Protein AF-A0AAV8QXG8-F1 (afdb_monomer_lite)

Sequence (91 aa):
MMHTGASRYDFDHFGVIFRPSPRQSDCKIVAGTITNKMAPALRKCLIIDGQIVPVDIYVPGCPPTAEALLYGVLQLQRKINRRKDSLLWWT

Radius of gyration: 15.08 Å; chains: 1; bounding box: 38×24×43 Å

Secondary structure (DSSP, 8-state):
-GGGGSTTT-GGGGT----S-TTT-S-----S---TTTHHHHHHHH-STTSPPPP------SSPPHHHHHHHHHHHHHHHHT--HHHHHH-

Foldseek 3Di:
DVVCCDPVNNPVVVVDDDDPQLVPDPDDDDQDDDDPVCVVVQQVSQDDPPDRDDDPFDQDDPRGDSVSVVVRVVVVVVVVVPDPVVVVVVD

Structure (mmCIF, N/CA/C/O backbone):
data_AF-A0AAV8QXG8-F1
#
_entry.id   AF-A0AAV8QXG8-F1
#
loop_
_atom_site.group_PDB
_atom_site.id
_atom_site.type_symbol
_atom_site.label_atom_id
_atom_site.label_alt_id
_atom_sit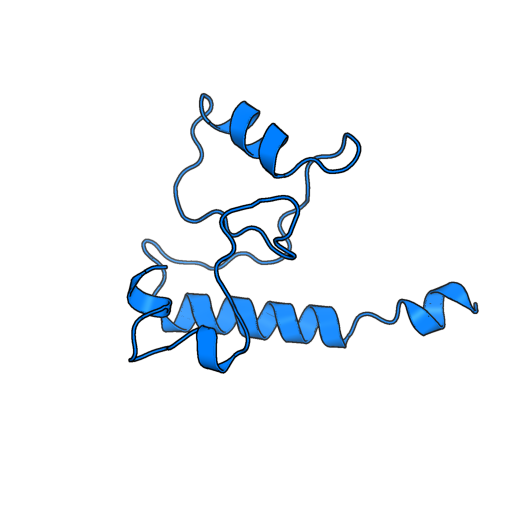e.label_comp_id
_atom_site.label_asym_id
_atom_site.label_entity_id
_atom_site.label_seq_id
_atom_site.pdbx_PDB_ins_code
_atom_site.Cartn_x
_atom_site.Cartn_y
_atom_site.Cartn_z
_atom_site.occupancy
_atom_site.B_iso_or_equiv
_atom_site.auth_seq_id
_atom_site.auth_comp_id
_atom_site.auth_asym_id
_atom_site.auth_atom_id
_atom_site.pdbx_PDB_model_num
ATOM 1 N N . MET A 1 1 ? 2.196 0.643 -9.152 1.00 86.38 1 MET A N 1
ATOM 2 C CA . MET A 1 1 ? 1.230 1.601 -8.571 1.00 86.38 1 MET A CA 1
ATOM 3 C C . MET A 1 1 ? 0.503 2.377 -9.662 1.00 86.38 1 MET A C 1
ATOM 5 O O . MET A 1 1 ? -0.669 2.107 -9.842 1.00 86.38 1 MET A O 1
ATOM 9 N N . MET A 1 2 ? 1.160 3.257 -10.435 1.00 90.38 2 MET A N 1
ATOM 10 C CA . MET A 1 2 ? 0.472 4.036 -11.488 1.00 90.38 2 MET A CA 1
ATOM 11 C C . MET A 1 2 ? -0.248 3.155 -12.522 1.00 90.38 2 MET A C 1
ATOM 13 O O . MET A 1 2 ? -1.391 3.422 -12.855 1.00 90.38 2 MET A O 1
ATOM 17 N N . HIS A 1 3 ? 0.369 2.045 -12.949 1.00 90.75 3 HIS A N 1
ATOM 18 C CA . HIS A 1 3 ? -0.283 1.082 -13.848 1.00 90.75 3 HIS A CA 1
ATOM 19 C C . HIS A 1 3 ? -1.530 0.420 -13.238 1.00 90.75 3 HIS A C 1
ATOM 21 O O . HIS A 1 3 ? -2.440 0.035 -13.960 1.00 90.75 3 HIS A O 1
ATOM 27 N N . THR A 1 4 ? -1.590 0.301 -11.912 1.00 88.19 4 THR A N 1
ATOM 28 C CA . THR A 1 4 ? -2.746 -0.265 -11.212 1.00 88.19 4 THR A CA 1
ATOM 29 C C . THR A 1 4 ? -3.912 0.726 -11.128 1.00 88.19 4 THR A C 1
ATOM 31 O O . THR A 1 4 ? -5.057 0.307 -11.065 1.00 88.19 4 THR A O 1
ATOM 34 N N . GLY A 1 5 ? -3.631 2.032 -11.184 1.00 87.69 5 GLY A N 1
ATOM 35 C CA . GLY A 1 5 ? -4.645 3.080 -11.345 1.00 87.69 5 GLY A CA 1
ATOM 36 C C . GLY A 1 5 ? -4.998 3.388 -12.805 1.00 87.69 5 GLY A C 1
ATOM 37 O O . GLY A 1 5 ? -5.758 4.313 -13.055 1.00 87.69 5 GLY A O 1
ATOM 38 N N . ALA A 1 6 ? -4.428 2.667 -13.778 1.00 90.69 6 ALA A N 1
ATOM 39 C CA . ALA A 1 6 ? -4.809 2.805 -15.180 1.00 90.69 6 ALA A CA 1
ATOM 40 C C . ALA A 1 6 ? -6.084 1.999 -15.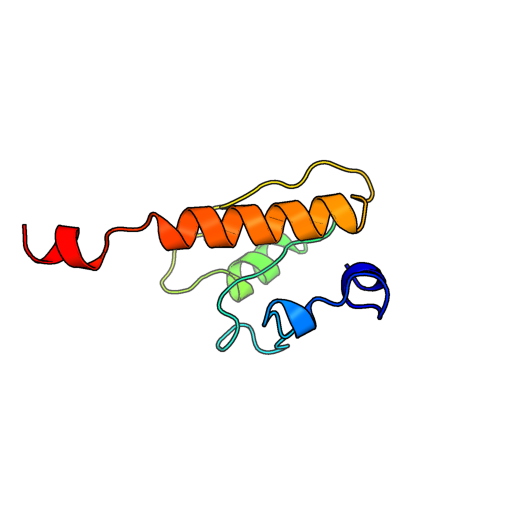474 1.00 90.69 6 ALA A C 1
ATOM 42 O O . ALA A 1 6 ? -6.389 1.036 -14.772 1.00 90.69 6 ALA A O 1
ATOM 43 N N . SER A 1 7 ? -6.762 2.325 -16.577 1.00 88.94 7 SER A N 1
ATOM 44 C CA . SER A 1 7 ? -8.058 1.751 -16.985 1.00 88.94 7 SER A CA 1
ATOM 45 C C . SER A 1 7 ? -8.135 0.219 -17.008 1.00 88.94 7 SER A C 1
ATOM 47 O O . SER A 1 7 ? -9.222 -0.339 -16.932 1.00 88.94 7 SER A O 1
ATOM 49 N N . ARG A 1 8 ? -6.998 -0.481 -17.111 1.00 89.62 8 ARG A N 1
ATOM 50 C CA . ARG A 1 8 ? -6.952 -1.949 -17.129 1.00 89.62 8 ARG A CA 1
ATOM 51 C C . ARG A 1 8 ? -7.268 -2.595 -15.775 1.00 89.62 8 ARG A C 1
ATOM 53 O O . ARG A 1 8 ? -7.855 -3.670 -15.762 1.00 89.62 8 ARG A O 1
ATOM 60 N N . TYR A 1 9 ? -6.840 -1.985 -14.669 1.00 88.06 9 TYR A N 1
ATOM 61 C CA . TYR A 1 9 ? -7.024 -2.524 -13.308 1.00 88.06 9 TYR A CA 1
ATOM 62 C C . TYR A 1 9 ? -7.804 -1.582 -12.383 1.00 88.06 9 TYR A C 1
ATOM 64 O O . TYR A 1 9 ? -8.164 -1.994 -11.285 1.00 88.06 9 TYR A O 1
ATOM 72 N N . ASP A 1 10 ? -8.012 -0.344 -12.838 1.00 87.81 10 ASP A N 1
ATOM 73 C CA . ASP A 1 10 ? -8.837 0.729 -12.290 1.00 87.81 10 ASP A CA 1
ATOM 74 C C . ASP A 1 10 ? -9.194 0.620 -10.798 1.00 87.81 10 ASP A C 1
ATOM 76 O O . ASP A 1 10 ? -10.235 0.096 -10.399 1.00 87.81 10 ASP A O 1
ATOM 80 N N . PHE A 1 11 ? -8.314 1.160 -9.955 1.00 89.00 11 PHE A N 1
ATOM 81 C CA . PHE A 1 11 ? -8.532 1.258 -8.510 1.00 89.00 11 PHE A CA 1
ATOM 82 C C . PHE A 1 11 ? -9.778 2.065 -8.123 1.00 89.00 11 PHE A C 1
ATOM 84 O O . PHE A 1 11 ? -10.348 1.800 -7.059 1.00 89.00 11 PHE A O 1
ATOM 91 N N . ASP A 1 12 ? -10.235 2.985 -8.974 1.00 88.50 12 ASP A N 1
ATOM 92 C CA . ASP A 1 12 ? -11.424 3.792 -8.694 1.00 88.50 12 ASP A CA 1
ATOM 93 C C . ASP A 1 12 ? -12.690 2.921 -8.636 1.00 88.50 12 ASP A C 1
ATOM 95 O O . ASP A 1 12 ? -13.544 3.117 -7.771 1.00 88.50 12 ASP A O 1
ATOM 99 N N . HIS A 1 13 ? -12.744 1.849 -9.439 1.00 87.69 13 HIS A N 1
ATOM 100 C CA . HIS A 1 13 ? -13.835 0.871 -9.418 1.00 87.69 13 HIS A CA 1
ATOM 101 C C . HIS A 1 13 ? -14.011 0.191 -8.049 1.00 87.69 13 HIS A C 1
ATOM 103 O O . HIS A 1 13 ? -15.122 -0.150 -7.648 1.00 87.69 13 HIS A O 1
ATOM 109 N N . PHE A 1 14 ? -12.918 0.015 -7.302 1.00 85.81 14 PHE A N 1
ATOM 110 C CA . PHE A 1 14 ? -12.934 -0.566 -5.956 1.00 85.81 14 PHE A CA 1
ATOM 111 C C . PHE A 1 14 ? -13.127 0.486 -4.851 1.00 85.81 14 PHE A C 1
ATOM 113 O O . PHE A 1 14 ? -12.947 0.173 -3.670 1.00 85.81 14 PHE A O 1
ATOM 120 N N . GLY A 1 15 ? -13.465 1.727 -5.218 1.00 88.44 15 GLY A N 1
ATOM 121 C CA . GLY A 1 15 ? -13.613 2.859 -4.303 1.00 88.44 15 GLY A CA 1
ATOM 122 C C . GLY A 1 15 ? -12.284 3.377 -3.747 1.00 88.44 15 GLY A C 1
ATOM 123 O O . GLY A 1 15 ? -12.269 4.045 -2.711 1.00 88.44 15 GLY A O 1
ATOM 124 N N . VAL A 1 16 ? -11.154 3.049 -4.385 1.00 90.06 16 VAL A N 1
ATOM 125 C CA . VAL A 1 16 ? -9.817 3.428 -3.914 1.00 90.06 16 VAL A CA 1
ATOM 126 C C . VAL A 1 16 ? -9.368 4.703 -4.618 1.00 90.06 16 VAL A C 1
ATOM 128 O O . VAL A 1 16 ? -8.842 4.676 -5.727 1.00 90.06 16 VAL A O 1
ATOM 131 N N . ILE A 1 17 ? -9.527 5.829 -3.924 1.00 91.62 17 ILE A N 1
ATOM 132 C CA . ILE A 1 17 ? -9.143 7.153 -4.421 1.00 91.62 17 ILE A CA 1
ATOM 133 C C . ILE A 1 17 ? -7.791 7.555 -3.828 1.00 91.62 17 ILE A C 1
ATOM 135 O O . ILE A 1 17 ? -7.615 7.618 -2.608 1.00 91.62 17 ILE A O 1
ATOM 139 N N . PHE A 1 18 ? -6.833 7.901 -4.688 1.00 89.12 18 PHE A N 1
ATOM 140 C CA . PHE A 1 18 ? -5.539 8.422 -4.253 1.00 89.12 18 PHE A CA 1
ATOM 141 C C . PHE A 1 18 ? -5.675 9.857 -3.732 1.00 89.12 18 PHE A C 1
ATOM 143 O O . PHE A 1 18 ? -5.672 10.822 -4.496 1.00 89.12 18 PHE A O 1
ATOM 150 N N . ARG A 1 19 ? -5.771 10.011 -2.407 1.00 91.75 19 ARG A N 1
ATOM 151 C CA . ARG A 1 19 ? -5.750 11.325 -1.750 1.00 91.75 19 ARG A CA 1
ATOM 152 C C . ARG A 1 19 ? -4.308 11.745 -1.436 1.00 91.75 19 ARG A C 1
ATOM 154 O O . ARG A 1 19 ? -3.605 10.997 -0.758 1.00 91.75 19 ARG A O 1
ATOM 161 N N . PRO A 1 20 ? -3.859 12.942 -1.860 1.00 88.81 20 PRO A N 1
ATOM 162 C CA . PRO A 1 20 ? -2.491 13.401 -1.603 1.00 88.81 20 PRO A CA 1
ATOM 163 C C . PRO A 1 20 ? -2.260 13.794 -0.138 1.00 88.81 20 PRO A C 1
ATOM 165 O O . PRO A 1 20 ? -1.122 13.830 0.327 1.00 88.81 20 PRO A O 1
ATOM 168 N N . SER A 1 21 ? -3.325 14.113 0.602 1.00 88.94 21 SER A N 1
ATOM 169 C CA . SER A 1 21 ? -3.230 14.557 1.986 1.00 88.94 21 SER A CA 1
ATOM 170 C C . SER A 1 21 ? -3.162 13.346 2.937 1.00 88.94 21 SER A C 1
ATOM 172 O O . SER A 1 21 ? -4.123 12.584 3.055 1.00 88.94 21 SER A O 1
ATOM 174 N N . PRO A 1 22 ? -2.070 13.175 3.708 1.00 86.12 22 PRO A N 1
ATOM 175 C CA . PRO A 1 22 ? -1.908 12.025 4.607 1.00 86.12 22 PRO A CA 1
ATOM 176 C C . PRO A 1 22 ? -2.853 12.042 5.820 1.00 86.12 22 PRO A C 1
ATOM 178 O O . PRO A 1 22 ? -2.864 11.094 6.603 1.00 86.12 22 PRO A O 1
ATOM 181 N N . ARG A 1 23 ? -3.591 13.145 6.010 1.00 85.31 23 ARG A N 1
ATOM 182 C CA . ARG A 1 23 ? -4.605 13.326 7.059 1.00 85.31 23 ARG A CA 1
ATOM 183 C C . ARG A 1 23 ? -5.996 12.853 6.637 1.00 85.31 23 ARG A C 1
ATOM 185 O O . ARG A 1 23 ? -6.796 12.555 7.507 1.00 85.31 23 ARG A O 1
ATOM 192 N N . GLN A 1 24 ? -6.289 12.836 5.336 1.00 88.62 24 GLN A N 1
ATOM 193 C CA . GLN A 1 24 ? -7.573 12.358 4.806 1.00 88.62 24 GLN A CA 1
ATOM 194 C C . GLN A 1 24 ? -7.461 10.945 4.224 1.00 88.62 24 GLN A C 1
ATOM 196 O O . GLN A 1 24 ? -8.470 10.356 3.865 1.00 88.62 24 GLN A O 1
ATOM 201 N N . SER A 1 25 ? -6.241 10.431 4.049 1.00 89.25 25 SER A N 1
ATOM 202 C CA . SER A 1 25 ? -5.998 9.075 3.568 1.00 89.25 25 SER A CA 1
ATOM 203 C C . SER A 1 25 ? -6.230 8.056 4.682 1.00 89.25 25 SER A C 1
ATOM 205 O O . SER A 1 25 ? -5.567 8.142 5.719 1.00 89.25 25 SER A O 1
ATOM 207 N N . ASP A 1 26 ? -7.060 7.048 4.429 1.00 87.75 26 ASP A N 1
ATOM 208 C CA . ASP A 1 26 ? -7.305 5.960 5.387 1.00 87.75 26 ASP A CA 1
ATOM 209 C C . ASP A 1 26 ? -6.159 4.941 5.430 1.00 87.75 26 ASP A C 1
ATOM 211 O O . ASP A 1 26 ? -5.864 4.347 6.465 1.00 87.75 26 ASP A O 1
ATOM 215 N N . CYS A 1 27 ? -5.478 4.743 4.299 1.00 87.81 27 CYS A N 1
ATOM 216 C CA . CYS A 1 27 ? -4.324 3.859 4.182 1.00 87.81 27 CYS A CA 1
ATOM 217 C C . CYS A 1 27 ? -3.157 4.561 3.478 1.00 87.81 27 CYS A C 1
ATOM 219 O O . CYS A 1 27 ? -3.341 5.453 2.648 1.00 87.81 27 CYS A O 1
ATOM 221 N N . LYS A 1 28 ? -1.931 4.156 3.822 1.00 90.31 28 LYS A N 1
ATOM 222 C CA . LYS A 1 28 ? -0.687 4.678 3.241 1.00 90.31 28 LYS A CA 1
ATOM 223 C C . LYS A 1 28 ? 0.083 3.517 2.623 1.00 90.31 28 LYS A C 1
ATOM 225 O O . LYS A 1 28 ? 0.447 2.575 3.320 1.00 90.31 28 LYS A O 1
ATOM 230 N N . ILE A 1 29 ? 0.333 3.585 1.317 1.00 91.12 29 ILE A N 1
ATOM 231 C CA . ILE A 1 29 ? 1.065 2.551 0.576 1.00 91.12 29 ILE A CA 1
ATOM 232 C C . ILE A 1 29 ? 2.520 2.992 0.433 1.00 91.12 29 ILE A C 1
ATOM 234 O O . ILE A 1 29 ? 2.811 3.977 -0.245 1.00 91.12 29 ILE A O 1
ATOM 238 N N . VAL A 1 30 ? 3.445 2.242 1.031 1.00 90.25 30 VAL A N 1
ATOM 239 C CA . VAL A 1 30 ? 4.882 2.455 0.826 1.00 90.25 30 VAL A CA 1
ATOM 240 C C . VAL A 1 30 ? 5.340 1.607 -0.358 1.00 90.25 30 VAL A C 1
ATOM 242 O O . VAL A 1 30 ? 5.581 0.412 -0.225 1.00 90.25 30 VAL A O 1
ATOM 245 N N . ALA A 1 31 ? 5.420 2.223 -1.538 1.00 89.62 31 ALA A N 1
ATOM 246 C CA . ALA A 1 31 ? 5.840 1.557 -2.768 1.00 89.62 31 ALA A CA 1
ATOM 247 C C . ALA A 1 31 ? 7.257 1.990 -3.162 1.00 89.62 31 ALA A C 1
ATOM 249 O O . ALA A 1 31 ? 7.440 3.022 -3.805 1.00 89.62 31 ALA A O 1
ATOM 250 N N . GLY A 1 32 ? 8.254 1.195 -2.777 1.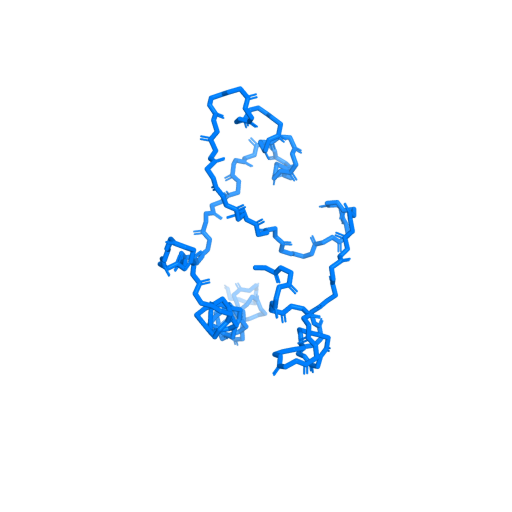00 90.25 32 GLY A N 1
ATOM 251 C CA . GLY A 1 32 ? 9.658 1.428 -3.112 1.00 90.25 32 GLY A CA 1
ATOM 252 C C . GLY A 1 32 ? 10.594 1.195 -1.931 1.00 90.25 32 GLY A C 1
ATOM 253 O O . GLY A 1 32 ? 10.184 0.743 -0.863 1.00 90.25 32 GLY A O 1
ATOM 254 N N . THR A 1 33 ? 11.871 1.504 -2.134 1.00 90.62 33 THR A N 1
ATOM 255 C CA . THR A 1 33 ? 12.894 1.393 -1.096 1.00 90.62 33 THR A CA 1
ATOM 256 C C . THR A 1 33 ? 12.822 2.575 -0.131 1.00 90.62 33 THR A C 1
ATOM 258 O O . THR A 1 33 ? 12.709 3.735 -0.527 1.00 90.62 33 THR A O 1
ATOM 261 N N . ILE A 1 34 ? 12.915 2.281 1.165 1.00 87.75 34 ILE A N 1
ATOM 262 C CA . ILE A 1 34 ? 13.036 3.294 2.212 1.00 87.75 34 ILE A CA 1
ATOM 263 C C . ILE A 1 34 ? 14.518 3.454 2.530 1.00 87.75 34 ILE A C 1
ATOM 265 O O . ILE A 1 34 ? 15.149 2.534 3.042 1.00 87.75 34 ILE A O 1
ATOM 269 N N . THR A 1 35 ? 15.081 4.625 2.246 1.00 90.94 35 THR A N 1
ATOM 270 C CA . THR A 1 35 ? 16.449 4.951 2.665 1.00 90.94 35 THR A CA 1
ATOM 271 C C . THR A 1 35 ? 16.458 5.515 4.085 1.00 90.94 35 THR A C 1
ATOM 273 O O . THR A 1 35 ? 15.476 6.109 4.539 1.00 90.94 35 THR A O 1
ATOM 276 N N . ASN A 1 36 ? 17.598 5.415 4.775 1.00 89.62 36 ASN A N 1
ATOM 277 C CA . ASN A 1 36 ? 17.778 5.992 6.116 1.00 89.62 36 ASN A CA 1
ATOM 278 C C . ASN A 1 36 ? 17.443 7.494 6.165 1.00 89.62 36 ASN A C 1
ATOM 280 O O . ASN A 1 36 ? 16.909 7.982 7.157 1.00 89.62 36 ASN A O 1
ATOM 284 N N . LYS A 1 37 ? 17.690 8.221 5.067 1.00 89.69 37 LYS A N 1
ATOM 285 C CA . LYS A 1 37 ? 17.362 9.648 4.937 1.00 89.69 37 LYS A CA 1
ATOM 286 C C . LYS A 1 37 ? 15.853 9.908 4.840 1.00 89.69 37 LYS A C 1
ATOM 288 O O . LYS A 1 37 ? 15.385 10.942 5.306 1.00 89.69 37 LYS A O 1
ATOM 293 N N . MET A 1 38 ? 15.094 8.982 4.254 1.00 88.31 38 MET A N 1
ATOM 294 C CA . MET A 1 38 ? 13.639 9.090 4.092 1.00 88.31 38 MET A CA 1
ATOM 295 C C . MET A 1 38 ? 12.868 8.591 5.325 1.00 88.31 38 MET A C 1
ATOM 297 O O . MET A 1 38 ? 11.740 9.022 5.566 1.00 88.31 38 MET A O 1
ATOM 301 N N . ALA A 1 39 ? 13.478 7.731 6.145 1.00 83.88 39 ALA A N 1
ATOM 302 C CA . ALA A 1 39 ? 12.888 7.203 7.374 1.00 83.88 39 ALA A CA 1
ATOM 303 C C . ALA A 1 39 ? 12.242 8.266 8.300 1.00 83.88 39 ALA A C 1
ATOM 305 O O . ALA A 1 39 ? 11.100 8.047 8.714 1.00 83.88 39 ALA A O 1
ATOM 306 N N . PRO A 1 40 ? 12.870 9.423 8.613 1.00 85.50 40 PRO A N 1
ATOM 307 C CA . PRO A 1 40 ? 12.228 10.442 9.451 1.00 85.50 40 PRO A CA 1
ATOM 308 C C . PRO A 1 40 ? 11.009 11.099 8.784 1.00 85.50 40 PRO A C 1
ATOM 310 O O . PRO A 1 40 ? 10.027 11.395 9.465 1.00 85.50 40 PRO A O 1
ATOM 313 N N . ALA A 1 41 ? 11.025 11.288 7.461 1.00 86.25 41 ALA A N 1
ATOM 314 C CA . ALA A 1 41 ? 9.894 11.856 6.727 1.00 86.25 41 ALA A CA 1
ATOM 315 C C . ALA A 1 41 ? 8.707 10.883 6.680 1.00 86.25 41 ALA A C 1
ATOM 317 O O . ALA A 1 41 ? 7.573 11.279 6.945 1.00 86.25 41 ALA A O 1
ATOM 318 N N . LEU A 1 42 ? 8.971 9.596 6.435 1.00 84.06 42 LEU A N 1
ATOM 319 C CA . LEU A 1 42 ? 7.944 8.554 6.484 1.00 84.06 42 LEU A CA 1
ATOM 320 C C . LEU A 1 42 ? 7.337 8.425 7.873 1.00 84.06 42 LEU A C 1
ATOM 322 O O . LEU A 1 42 ? 6.118 8.360 7.984 1.00 84.06 42 LEU A O 1
ATOM 326 N N . ARG A 1 43 ? 8.160 8.464 8.927 1.00 81.81 43 ARG A N 1
ATOM 327 C CA . ARG A 1 43 ? 7.664 8.527 10.305 1.00 81.81 43 ARG A CA 1
ATOM 328 C C . ARG A 1 43 ? 6.732 9.722 10.485 1.00 81.81 43 ARG A C 1
ATOM 330 O O . ARG A 1 43 ? 5.620 9.531 10.943 1.00 81.81 43 ARG A O 1
ATOM 337 N N . LYS A 1 44 ? 7.097 10.924 10.038 1.00 83.12 44 LYS A N 1
ATOM 338 C CA . LYS A 1 44 ? 6.216 12.100 10.148 1.00 83.12 44 LYS A CA 1
ATOM 339 C C . LYS A 1 44 ? 4.894 11.954 9.379 1.00 83.12 44 LYS A C 1
ATOM 341 O O . LYS A 1 44 ? 3.870 12.440 9.844 1.00 83.12 44 LYS A O 1
ATOM 346 N N . CYS A 1 45 ? 4.903 11.298 8.221 1.00 78.50 45 CYS A N 1
ATOM 347 C CA . CYS A 1 45 ? 3.685 11.031 7.455 1.00 78.50 45 CYS A CA 1
ATOM 348 C C . CYS A 1 45 ? 2.830 9.916 8.065 1.00 78.50 45 CYS A C 1
ATOM 350 O O . CYS A 1 45 ? 1.610 9.975 7.953 1.00 78.50 45 CYS A O 1
ATOM 352 N N . LEU A 1 46 ? 3.444 8.891 8.660 1.00 74.00 46 LEU A N 1
ATOM 353 C CA . LEU A 1 46 ? 2.770 7.708 9.199 1.00 74.00 46 LEU A CA 1
ATOM 354 C C . LEU A 1 46 ? 2.324 7.894 10.652 1.00 74.00 46 LEU A C 1
ATOM 356 O O . LEU A 1 46 ? 1.305 7.330 11.014 1.00 74.00 46 LEU A O 1
ATOM 360 N N . ILE A 1 47 ? 3.022 8.698 11.454 1.00 67.44 47 ILE A N 1
ATOM 361 C CA . ILE A 1 47 ? 2.709 8.911 12.869 1.00 67.44 47 ILE A CA 1
ATOM 362 C C . ILE A 1 47 ? 1.401 9.695 13.002 1.00 67.44 47 ILE A C 1
ATOM 364 O O . ILE A 1 47 ? 1.306 10.867 12.637 1.00 67.44 47 ILE A O 1
ATOM 368 N N . ILE A 1 48 ? 0.420 9.025 13.587 1.00 56.94 48 ILE A N 1
ATOM 369 C CA . ILE A 1 48 ? -0.719 9.621 14.270 1.00 56.94 48 ILE A CA 1
ATOM 370 C C . ILE A 1 48 ? -0.461 9.240 15.737 1.00 56.94 48 ILE A C 1
ATOM 372 O O . ILE A 1 48 ? -0.260 8.066 16.029 1.00 56.94 48 ILE A O 1
ATOM 376 N N . ASP A 1 49 ? -0.294 10.224 16.620 1.00 41.00 49 ASP A N 1
ATOM 377 C CA . ASP A 1 49 ? -0.155 10.015 18.075 1.00 41.00 49 ASP A CA 1
ATOM 378 C C . ASP A 1 49 ? 1.099 9.255 18.574 1.00 41.00 49 ASP A C 1
ATOM 380 O O . ASP A 1 49 ? 1.055 8.437 19.487 1.00 41.00 49 ASP A O 1
ATOM 384 N N . GLY A 1 50 ? 2.274 9.567 18.015 1.00 47.50 50 GLY A N 1
ATOM 385 C CA . GLY A 1 50 ? 3.575 9.221 18.618 1.00 47.50 50 GLY A CA 1
ATOM 386 C C . GLY A 1 50 ? 4.084 7.786 18.417 1.00 47.50 50 GLY A C 1
ATOM 387 O O . GLY A 1 50 ? 5.195 7.486 18.855 1.00 47.50 50 GLY A O 1
ATOM 388 N N . GLN A 1 51 ? 3.348 6.915 17.718 1.00 49.00 51 GLN A N 1
ATOM 389 C CA . GLN A 1 51 ? 3.774 5.539 17.421 1.00 49.00 51 GLN A CA 1
ATOM 390 C C . GLN A 1 51 ? 3.983 5.294 15.918 1.00 49.00 51 GLN A C 1
ATOM 392 O O . GLN A 1 51 ? 3.312 5.870 15.061 1.00 49.00 51 GLN A O 1
ATOM 397 N N . ILE A 1 52 ? 4.957 4.437 15.585 1.00 62.44 52 ILE A N 1
ATOM 398 C CA . ILE A 1 52 ? 5.207 3.998 14.206 1.00 62.44 52 ILE A CA 1
ATOM 399 C C . ILE A 1 52 ? 4.051 3.085 13.788 1.00 62.44 52 ILE A C 1
ATOM 401 O O . ILE A 1 52 ? 3.842 2.046 14.409 1.00 62.44 52 ILE A O 1
ATOM 405 N N . VAL A 1 53 ? 3.328 3.454 12.726 1.00 68.00 53 VAL A N 1
ATOM 406 C CA . VAL A 1 53 ? 2.243 2.622 12.187 1.00 68.00 53 VAL A CA 1
ATOM 407 C C . VAL A 1 53 ? 2.815 1.290 11.685 1.00 68.00 53 VAL A C 1
ATOM 409 O O . VAL A 1 53 ? 3.745 1.304 10.870 1.00 68.00 53 VAL A O 1
ATOM 412 N N . PRO A 1 54 ? 2.292 0.147 12.162 1.00 81.50 54 PRO A N 1
ATOM 413 C CA . PRO A 1 54 ? 2.732 -1.165 11.713 1.00 81.50 54 PRO A CA 1
ATOM 414 C C . PRO A 1 54 ? 2.324 -1.414 10.257 1.00 81.50 54 PRO A C 1
ATOM 416 O O . PRO A 1 54 ? 1.319 -0.901 9.770 1.00 81.50 54 PRO A O 1
ATOM 419 N N . VAL A 1 55 ? 3.098 -2.241 9.553 1.00 86.94 55 VAL A N 1
ATOM 420 C CA . VAL A 1 55 ? 2.729 -2.694 8.207 1.00 86.94 55 VAL A CA 1
ATOM 421 C C . VAL A 1 55 ? 1.632 -3.750 8.325 1.00 86.94 55 VAL A C 1
ATOM 423 O O . VAL A 1 55 ? 1.847 -4.811 8.905 1.00 86.94 55 VAL A O 1
ATOM 426 N N . ASP A 1 56 ? 0.462 -3.472 7.752 1.00 90.50 56 ASP A N 1
ATOM 427 C CA . ASP A 1 56 ? -0.678 -4.391 7.801 1.00 90.50 56 ASP A CA 1
ATOM 428 C C . ASP A 1 56 ? -0.568 -5.571 6.838 1.00 90.50 56 ASP A C 1
ATOM 430 O O . ASP A 1 56 ? -0.993 -6.681 7.178 1.00 90.50 56 ASP A O 1
ATOM 434 N N . ILE A 1 57 ? -0.088 -5.302 5.621 1.00 92.62 57 ILE A N 1
ATOM 435 C CA . ILE A 1 57 ? 0.008 -6.252 4.512 1.00 92.62 57 ILE A CA 1
ATOM 436 C C . ILE A 1 57 ? 1.294 -5.980 3.743 1.00 92.62 57 ILE A C 1
ATOM 438 O O . ILE A 1 57 ? 1.590 -4.841 3.386 1.00 92.62 57 ILE A O 1
ATOM 442 N N . TYR A 1 58 ? 2.027 -7.053 3.457 1.00 93.50 58 TYR A N 1
ATOM 443 C CA . TYR A 1 58 ? 3.186 -7.040 2.578 1.00 93.50 58 TYR A CA 1
ATOM 444 C C . TYR A 1 58 ? 2.811 -7.635 1.219 1.00 93.50 58 TYR A C 1
ATOM 446 O O . TYR A 1 58 ? 2.253 -8.731 1.155 1.00 93.50 58 TYR A O 1
ATOM 454 N N . VAL A 1 5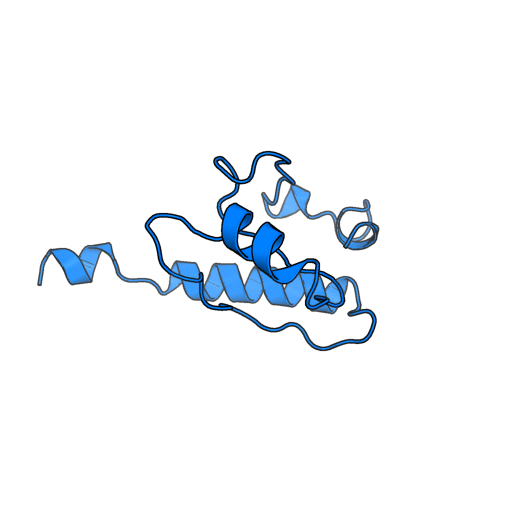9 ? 3.124 -6.918 0.139 1.00 94.69 59 VAL A N 1
ATOM 455 C CA . VAL A 1 59 ? 2.926 -7.392 -1.236 1.00 94.69 59 VAL A CA 1
ATOM 456 C C . VAL A 1 59 ? 4.295 -7.749 -1.819 1.00 94.69 59 VAL A C 1
ATOM 458 O O . VAL A 1 59 ? 5.123 -6.849 -1.977 1.00 94.69 59 VAL A O 1
ATOM 461 N N . PRO A 1 60 ? 4.563 -9.027 -2.136 1.00 93.81 60 PRO A N 1
ATOM 462 C CA . PRO A 1 60 ? 5.839 -9.427 -2.716 1.00 93.81 60 PRO A CA 1
ATOM 463 C C . PRO A 1 60 ? 5.958 -8.985 -4.183 1.00 93.81 60 PRO A C 1
ATOM 465 O O . PRO A 1 60 ? 4.981 -8.988 -4.933 1.00 93.81 60 PRO A O 1
ATOM 468 N N . GLY A 1 61 ? 7.179 -8.644 -4.602 1.00 92.75 61 GLY A N 1
ATOM 469 C CA . GLY A 1 61 ? 7.528 -8.362 -5.997 1.00 92.75 61 GLY A CA 1
ATOM 470 C C . GLY A 1 61 ? 8.575 -7.256 -6.160 1.00 92.75 61 GLY A C 1
ATOM 471 O O . GLY A 1 61 ? 8.763 -6.428 -5.272 1.00 92.75 61 GLY A O 1
ATOM 472 N N . CYS A 1 62 ? 9.257 -7.232 -7.309 1.00 92.12 62 CYS A N 1
ATOM 473 C CA . CYS A 1 62 ? 10.244 -6.204 -7.659 1.00 92.12 62 CYS A CA 1
ATOM 474 C C . CYS A 1 62 ? 10.263 -5.940 -9.185 1.00 92.12 62 CYS A C 1
ATOM 476 O O . CYS A 1 62 ? 11.083 -6.529 -9.887 1.00 92.12 62 CYS A O 1
ATOM 478 N N . PRO A 1 63 ? 9.373 -5.077 -9.722 1.00 90.00 63 PRO A N 1
ATOM 479 C CA . PRO A 1 63 ? 8.199 -4.488 -9.074 1.00 90.00 63 PRO A CA 1
ATOM 480 C C . PRO A 1 63 ? 7.043 -5.504 -8.972 1.00 90.00 63 PRO A C 1
ATOM 482 O O . PRO A 1 63 ? 6.943 -6.406 -9.803 1.00 90.00 63 PRO A O 1
ATOM 485 N N . PRO A 1 64 ? 6.150 -5.389 -7.974 1.00 93.38 64 PRO A N 1
ATOM 486 C CA . PRO A 1 64 ? 4.948 -6.216 -7.934 1.00 93.38 64 PRO A CA 1
ATOM 487 C C . PRO A 1 64 ? 4.088 -5.963 -9.176 1.00 93.38 64 PRO A C 1
ATOM 489 O O . PRO A 1 64 ? 3.966 -4.823 -9.642 1.00 93.38 64 PRO A O 1
ATOM 492 N N . THR A 1 65 ? 3.471 -7.024 -9.698 1.00 93.69 65 THR A N 1
ATOM 493 C CA . THR A 1 65 ? 2.500 -6.897 -10.788 1.00 93.69 65 THR A CA 1
ATOM 494 C C . THR A 1 65 ? 1.293 -6.083 -10.319 1.00 93.69 65 THR A C 1
ATOM 496 O O . THR A 1 65 ? 0.992 -5.999 -9.124 1.00 93.69 65 THR A O 1
ATOM 499 N N . ALA A 1 66 ? 0.587 -5.449 -11.257 1.00 91.81 66 ALA A N 1
ATOM 500 C CA . ALA A 1 66 ? -0.606 -4.674 -10.921 1.00 91.81 66 ALA A CA 1
ATOM 501 C C . ALA A 1 66 ? -1.676 -5.540 -10.234 1.00 91.81 66 ALA A C 1
ATOM 503 O O . ALA A 1 66 ? -2.276 -5.102 -9.256 1.00 91.81 66 ALA A O 1
ATOM 504 N N . GLU A 1 67 ? -1.821 -6.789 -10.672 1.00 92.06 67 GLU A N 1
ATOM 505 C CA . GLU A 1 67 ? -2.694 -7.791 -10.059 1.00 92.06 67 GLU A CA 1
ATOM 506 C C . GLU A 1 67 ? -2.288 -8.122 -8.621 1.00 92.06 67 GLU A C 1
ATOM 508 O O . GLU A 1 67 ? -3.146 -8.161 -7.743 1.00 92.06 67 GLU A O 1
ATOM 513 N N . ALA A 1 68 ? -0.989 -8.299 -8.344 1.00 93.81 68 ALA A N 1
ATOM 514 C CA . ALA A 1 68 ? -0.507 -8.570 -6.989 1.00 93.81 68 ALA A CA 1
ATOM 515 C C . ALA A 1 68 ? -0.801 -7.400 -6.038 1.00 93.81 68 ALA A C 1
ATOM 517 O O . ALA A 1 68 ? -1.200 -7.609 -4.891 1.00 93.81 68 ALA A O 1
ATOM 518 N N . LEU A 1 69 ? -0.653 -6.161 -6.521 1.00 92.75 69 LEU A N 1
ATOM 519 C CA . LEU A 1 69 ? -1.007 -4.973 -5.745 1.00 92.75 69 LEU A CA 1
ATOM 520 C C . LEU A 1 69 ? -2.518 -4.905 -5.477 1.00 92.75 69 LEU A C 1
ATOM 522 O O . LEU A 1 69 ? -2.918 -4.660 -4.340 1.00 92.75 69 LEU A O 1
ATOM 526 N N . LEU A 1 70 ? -3.348 -5.151 -6.496 1.00 92.25 70 LEU A N 1
ATOM 527 C CA . LEU A 1 70 ? -4.806 -5.187 -6.357 1.00 92.25 70 LEU A CA 1
ATOM 528 C C . LEU A 1 70 ? -5.245 -6.276 -5.369 1.00 92.25 70 LEU A C 1
ATOM 530 O O . LEU A 1 70 ? -6.060 -6.024 -4.483 1.00 92.25 70 LEU A O 1
ATOM 534 N N . TYR A 1 71 ? -4.649 -7.464 -5.461 1.00 93.38 71 TYR A N 1
ATOM 535 C CA . TYR A 1 71 ? -4.887 -8.553 -4.521 1.00 93.38 71 TYR A CA 1
ATOM 536 C C . TYR A 1 71 ? -4.540 -8.152 -3.080 1.00 93.38 71 TYR A C 1
ATOM 538 O O . TYR A 1 71 ? -5.313 -8.428 -2.162 1.00 93.38 71 TYR A O 1
ATOM 546 N N . GLY A 1 72 ? -3.430 -7.434 -2.877 1.00 93.56 72 GLY A N 1
ATOM 547 C CA . GLY A 1 7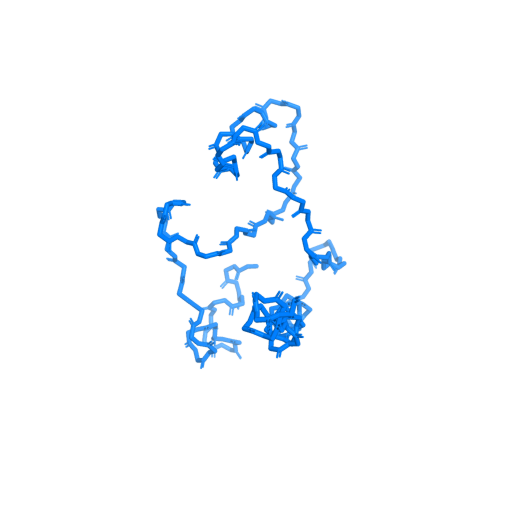2 ? -3.064 -6.882 -1.572 1.00 93.56 72 GLY A CA 1
ATOM 548 C C . GLY A 1 72 ? -4.125 -5.932 -1.002 1.00 93.56 72 GLY A C 1
ATOM 549 O O . GLY A 1 72 ? -4.453 -6.014 0.184 1.00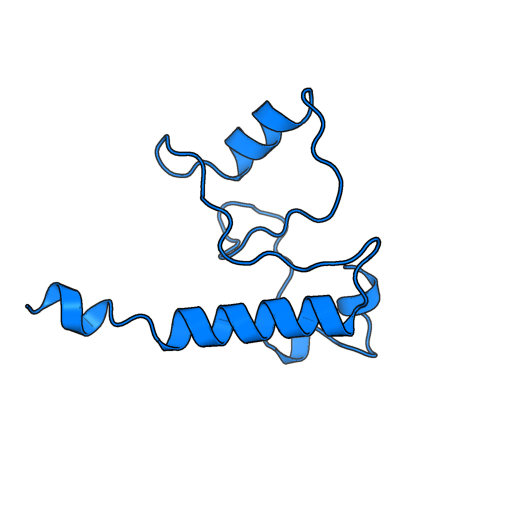 93.56 72 GLY A O 1
ATOM 550 N N . VAL A 1 73 ? -4.721 -5.081 -1.844 1.00 92.75 73 VAL A N 1
ATOM 551 C CA . VAL A 1 73 ? -5.819 -4.180 -1.447 1.00 92.75 73 VAL A CA 1
ATOM 552 C C . VAL A 1 73 ? -7.088 -4.965 -1.097 1.00 92.75 73 VAL A C 1
ATOM 554 O O . VAL A 1 73 ? -7.689 -4.725 -0.050 1.00 92.75 73 VAL A O 1
ATOM 557 N N . LEU A 1 74 ? -7.470 -5.959 -1.902 1.00 92.62 74 LEU A N 1
ATOM 558 C CA . LEU A 1 74 ? -8.616 -6.832 -1.609 1.00 92.62 74 LEU A CA 1
ATOM 559 C C . LEU A 1 74 ? -8.413 -7.626 -0.308 1.00 92.62 74 LEU A C 1
ATOM 561 O O . LEU A 1 74 ? -9.344 -7.821 0.480 1.00 92.62 74 LEU A O 1
ATOM 565 N N . GLN A 1 75 ? -7.186 -8.068 -0.036 1.00 94.00 75 GLN A N 1
ATOM 566 C CA . GLN A 1 75 ? -6.836 -8.717 1.224 1.00 94.00 75 GLN A CA 1
ATOM 567 C C . GLN A 1 75 ? -6.964 -7.749 2.412 1.00 94.00 75 GLN A C 1
ATOM 569 O O . GLN A 1 75 ? -7.429 -8.164 3.479 1.00 94.00 75 GLN A O 1
ATOM 574 N N . LEU A 1 76 ? -6.627 -6.466 2.230 1.00 92.56 76 LEU A N 1
ATOM 575 C CA . LEU A 1 76 ? -6.836 -5.424 3.242 1.00 92.56 76 LEU A CA 1
ATOM 576 C C . LEU A 1 76 ? -8.319 -5.230 3.534 1.00 92.56 76 LEU A C 1
ATOM 578 O O . LEU A 1 76 ? -8.716 -5.243 4.699 1.00 92.56 76 LEU A O 1
ATOM 582 N N . GLN A 1 77 ? -9.145 -5.142 2.492 1.00 92.38 77 GLN A N 1
ATOM 583 C CA . GLN A 1 77 ? -10.598 -5.046 2.636 1.00 92.38 77 GLN A CA 1
ATOM 584 C C . GLN A 1 77 ? -11.160 -6.243 3.413 1.00 92.38 77 GLN A C 1
ATOM 586 O O . GLN A 1 77 ? -11.937 -6.063 4.349 1.00 92.38 77 GLN A O 1
ATOM 591 N N . ARG A 1 78 ? -10.704 -7.470 3.123 1.00 93.75 78 ARG A N 1
ATOM 592 C CA . ARG A 1 78 ? -11.093 -8.667 3.896 1.00 93.75 78 ARG A CA 1
ATOM 593 C C . ARG A 1 78 ? -10.629 -8.612 5.355 1.00 93.75 78 ARG A C 1
ATOM 595 O O . ARG A 1 78 ? -11.339 -9.097 6.235 1.00 93.75 78 ARG A O 1
ATOM 602 N N . LYS A 1 79 ? -9.444 -8.055 5.632 1.00 92.31 79 LYS A N 1
ATOM 603 C CA . LYS A 1 79 ? -8.944 -7.849 7.004 1.00 92.31 79 LYS A CA 1
ATOM 604 C C . LYS A 1 79 ? -9.823 -6.847 7.758 1.00 92.31 79 LYS A C 1
ATOM 606 O O . LYS A 1 79 ? -10.172 -7.113 8.903 1.00 92.31 79 LYS A O 1
ATOM 611 N N . ILE A 1 80 ? -10.229 -5.759 7.103 1.00 91.25 80 ILE A N 1
ATOM 612 C CA . ILE A 1 80 ? -11.145 -4.753 7.657 1.00 91.25 80 ILE A CA 1
ATOM 613 C C . ILE A 1 80 ? -12.537 -5.351 7.894 1.00 91.25 80 ILE A C 1
ATOM 615 O O . ILE A 1 80 ? -13.083 -5.180 8.973 1.00 91.25 80 ILE A O 1
ATOM 619 N N . ASN A 1 81 ? -13.081 -6.122 6.952 1.00 91.50 81 ASN A N 1
ATOM 620 C CA . ASN A 1 81 ? -14.419 -6.710 7.089 1.00 91.50 81 ASN A CA 1
ATOM 621 C C . ASN A 1 81 ? -14.527 -7.726 8.245 1.00 91.50 81 ASN A C 1
ATOM 623 O O . ASN A 1 81 ? -15.607 -7.990 8.761 1.00 91.50 81 ASN A O 1
ATOM 627 N N . ARG A 1 82 ? -13.402 -8.319 8.663 1.00 90.38 82 ARG A N 1
ATOM 628 C CA . ARG A 1 82 ? -13.351 -9.225 9.822 1.00 90.38 82 ARG A CA 1
ATOM 629 C C . ARG A 1 82 ? -13.172 -8.507 11.159 1.00 90.38 82 ARG A C 1
ATOM 631 O O . ARG A 1 82 ? -13.267 -9.167 12.193 1.00 90.38 82 ARG A O 1
ATOM 638 N N . ARG A 1 83 ? -12.887 -7.202 11.164 1.00 86.31 83 ARG A N 1
ATOM 639 C CA . ARG A 1 83 ? -12.736 -6.432 12.402 1.00 86.31 83 ARG A CA 1
ATOM 640 C C . ARG A 1 83 ? -14.093 -6.364 13.109 1.00 86.31 83 ARG A C 1
ATOM 642 O O . ARG A 1 83 ? -15.089 -5.979 12.509 1.00 86.31 83 ARG A O 1
ATOM 649 N N . LYS A 1 84 ? -14.133 -6.766 14.380 1.00 79.38 84 LYS A N 1
ATOM 650 C CA . LYS A 1 84 ? -15.342 -6.776 15.219 1.00 79.38 84 LYS A CA 1
ATOM 651 C C . LYS A 1 84 ? -15.294 -5.660 16.260 1.00 79.38 84 LYS A C 1
ATOM 653 O O . LYS A 1 84 ? -15.606 -5.894 17.423 1.00 79.38 84 LYS A O 1
ATOM 658 N N . ASP A 1 85 ? -14.889 -4.464 15.845 1.00 82.19 85 ASP A N 1
ATOM 659 C CA . ASP A 1 85 ? -14.706 -3.323 16.750 1.00 82.19 85 ASP A CA 1
ATOM 660 C C . ASP A 1 85 ? -16.002 -3.009 17.512 1.00 82.19 85 ASP A C 1
ATOM 662 O O . ASP A 1 85 ? -15.963 -2.701 18.698 1.00 82.19 85 ASP A O 1
ATOM 666 N N . SER A 1 86 ? -17.157 -3.194 16.859 1.00 72.50 86 SER A N 1
ATOM 667 C CA . SER A 1 86 ? -18.478 -3.064 17.475 1.00 72.50 86 SER A CA 1
ATOM 668 C C . SER A 1 86 ? -18.727 -4.083 18.595 1.00 72.50 86 SER A C 1
ATOM 670 O O . SER A 1 86 ? -19.167 -3.717 19.666 1.00 72.50 86 SER A O 1
ATOM 672 N N . LEU A 1 87 ? -18.449 -5.368 18.396 1.00 74.25 87 LEU A N 1
ATOM 673 C CA . LEU A 1 87 ? -18.689 -6.379 19.437 1.00 74.25 87 LEU A CA 1
ATOM 674 C C . LEU A 1 87 ? -17.682 -6.269 20.588 1.00 74.25 87 LEU A C 1
ATOM 676 O O . LEU A 1 87 ? -18.054 -6.468 21.738 1.00 74.25 87 LEU A O 1
ATOM 680 N N . LEU A 1 88 ? -16.428 -5.926 20.282 1.00 80.12 88 LEU A N 1
ATOM 681 C CA . LEU A 1 88 ? -15.367 -5.764 21.277 1.00 80.12 88 LEU A CA 1
ATOM 682 C C . LEU A 1 88 ? -15.601 -4.597 22.236 1.00 80.12 88 LEU A C 1
ATOM 684 O O . LEU A 1 88 ? -15.093 -4.654 23.344 1.00 80.12 88 LEU A O 1
ATOM 688 N N . TRP A 1 89 ? -16.327 -3.546 21.844 1.00 78.94 89 TRP A N 1
ATOM 689 C CA . TRP A 1 89 ? -16.586 -2.443 22.774 1.00 78.94 89 TRP A CA 1
ATOM 690 C C . TRP A 1 89 ? -17.734 -2.730 23.745 1.00 78.94 89 TRP A C 1
ATOM 692 O O . TRP A 1 89 ? -17.739 -2.187 24.844 1.00 78.94 89 TRP A O 1
ATOM 702 N N . TRP A 1 90 ? -18.706 -3.558 23.345 1.00 68.81 90 TRP A N 1
ATOM 703 C CA . TRP A 1 90 ? -19.848 -3.925 24.188 1.00 68.81 90 TRP A CA 1
ATOM 704 C C . TRP A 1 90 ? -19.538 -5.043 25.200 1.00 68.81 90 TRP A C 1
ATOM 706 O O . TRP A 1 90 ? -20.376 -5.291 26.066 1.00 68.81 90 TRP A O 1
ATOM 716 N N . THR A 1 91 ? -18.401 -5.740 25.072 1.00 71.06 91 THR A N 1
ATOM 717 C CA . THR A 1 91 ? -18.005 -6.873 25.935 1.00 71.06 91 THR A CA 1
ATOM 718 C C . THR A 1 91 ? -16.854 -6.473 26.841 1.00 71.06 91 THR A C 1
ATOM 720 O O . THR A 1 91 ? -16.940 -6.757 28.054 1.00 71.06 91 THR A O 1
#

Organism: Ensete ventricosum (NCBI:txid4639)

pLDDT: mean 85.64, std 10.38, range [41.0, 94.69]